Protein AF-A0A954XRV3-F1 (afdb_monomer)

Foldseek 3Di:
DDWWFKDAPNDTDDVQQKTWDWDDDPPWIKIKIAGNDAFGFIDTLNDTDRFRIWIFTQPVVVRDTHTDDTHHGDDD

Mean predicted aligned error: 2.93 Å

Structure (mmCIF, N/CA/C/O backbone):
data_AF-A0A954XRV3-F1
#
_entry.id   AF-A0A954XRV3-F1
#
loop_
_atom_site.group_PDB
_atom_site.id
_atom_site.type_symbol
_atom_site.label_atom_id
_atom_site.label_alt_id
_atom_site.label_comp_id
_atom_site.label_asym_id
_atom_site.label_entity_id
_atom_site.label_seq_id
_atom_site.pdbx_PDB_ins_code
_atom_site.Cartn_x
_atom_site.Cartn_y
_atom_site.Cartn_z
_atom_site.occupancy
_atom_site.B_iso_or_equiv
_atom_site.auth_seq_id
_atom_site.auth_comp_id
_atom_site.auth_asym_id
_atom_site.auth_atom_id
_atom_site.pdbx_PDB_model_num
ATOM 1 N N . TRP A 1 1 ? -9.843 -9.570 3.064 1.00 89.00 1 TRP A N 1
ATOM 2 C CA . TRP A 1 1 ? -8.632 -9.037 2.417 1.00 89.00 1 TRP A CA 1
ATOM 3 C C . TRP A 1 1 ? -9.030 -8.503 1.057 1.00 89.00 1 TRP A C 1
ATOM 5 O O . TRP A 1 1 ? -9.773 -9.184 0.362 1.00 89.00 1 TRP A O 1
ATOM 15 N N . ARG A 1 2 ? -8.616 -7.282 0.710 1.00 96.00 2 ARG A N 1
ATOM 16 C CA . ARG A 1 2 ? -8.839 -6.678 -0.608 1.00 96.00 2 ARG A CA 1
ATOM 17 C C . ARG A 1 2 ? -7.488 -6.416 -1.252 1.00 96.00 2 ARG A C 1
ATOM 19 O O . ARG A 1 2 ? -6.672 -5.715 -0.663 1.00 96.00 2 ARG A O 1
ATOM 26 N N . GLN A 1 3 ? -7.282 -6.962 -2.440 1.00 97.62 3 GLN A N 1
ATOM 27 C CA . GLN A 1 3 ? -6.120 -6.631 -3.248 1.00 97.62 3 GLN A CA 1
ATOM 28 C C . GLN A 1 3 ? -6.265 -5.222 -3.828 1.00 97.62 3 GLN A C 1
ATOM 30 O O . GLN A 1 3 ? -7.369 -4.795 -4.182 1.00 97.62 3 GLN A O 1
ATOM 35 N N . LEU A 1 4 ? -5.158 -4.493 -3.864 1.00 98.25 4 LEU A N 1
ATOM 36 C CA . LEU A 1 4 ? -5.074 -3.119 -4.331 1.00 98.25 4 LEU A CA 1
ATOM 37 C C . LEU A 1 4 ? -4.255 -3.055 -5.617 1.00 98.25 4 LEU A C 1
ATOM 39 O O . LEU A 1 4 ? -3.353 -3.860 -5.834 1.00 98.25 4 LEU A O 1
ATOM 43 N N . THR A 1 5 ? -4.554 -2.056 -6.440 1.00 98.44 5 THR A N 1
ATOM 44 C CA . THR A 1 5 ? -3.715 -1.693 -7.577 1.00 98.44 5 THR A CA 1
ATOM 45 C C . THR A 1 5 ? -2.402 -1.117 -7.064 1.00 98.44 5 THR A C 1
ATOM 47 O O . THR A 1 5 ? -2.410 -0.165 -6.279 1.00 98.44 5 THR A O 1
ATOM 50 N N . VAL A 1 6 ? -1.295 -1.677 -7.541 1.00 98.56 6 VAL A N 1
ATOM 51 C CA . VAL A 1 6 ? 0.019 -1.043 -7.475 1.00 98.56 6 VAL A CA 1
ATOM 52 C C . VAL A 1 6 ? 0.296 -0.432 -8.841 1.00 98.56 6 VAL A C 1
ATOM 54 O O . VAL A 1 6 ? 0.042 -1.067 -9.864 1.00 98.56 6 VAL A O 1
ATOM 57 N N . ALA A 1 7 ? 0.781 0.803 -8.866 1.00 98.38 7 ALA A N 1
ATOM 58 C CA . ALA A 1 7 ? 1.148 1.485 -10.098 1.00 98.38 7 ALA A CA 1
ATOM 59 C C . ALA A 1 7 ? 2.595 1.975 -10.045 1.00 98.38 7 ALA A C 1
ATOM 61 O O . ALA A 1 7 ? 3.093 2.363 -8.993 1.00 98.38 7 ALA A O 1
ATOM 62 N N . GLN A 1 8 ? 3.248 1.988 -11.197 1.00 97.56 8 GLN A N 1
ATOM 63 C CA . GLN A 1 8 ? 4.588 2.522 -11.411 1.00 97.56 8 GLN A CA 1
ATOM 64 C C . GLN A 1 8 ? 4.586 3.186 -12.783 1.00 97.56 8 GLN A C 1
ATOM 66 O O . GLN A 1 8 ? 4.040 2.620 -13.722 1.00 97.56 8 GLN A O 1
ATOM 71 N N . SER A 1 9 ? 5.162 4.382 -12.909 1.00 95.81 9 SER A N 1
ATOM 72 C CA . SER A 1 9 ? 5.294 5.065 -14.209 1.00 95.81 9 SER A CA 1
ATOM 73 C C . SER A 1 9 ? 3.990 5.158 -15.022 1.00 95.81 9 SER A C 1
ATOM 75 O O . SER A 1 9 ? 4.006 4.995 -16.234 1.00 95.81 9 SER A O 1
ATOM 77 N N . LEU A 1 10 ? 2.862 5.443 -14.355 1.00 96.62 10 LEU A N 1
ATOM 78 C CA . LEU A 1 10 ? 1.509 5.509 -14.947 1.00 96.62 10 LEU A CA 1
ATOM 79 C C . LEU A 1 10 ? 0.944 4.165 -15.446 1.00 96.62 10 LEU A C 1
ATOM 81 O O . LEU A 1 10 ? -0.115 4.139 -16.069 1.00 96.62 10 LEU A O 1
ATOM 85 N N . GLU A 1 11 ? 1.592 3.053 -15.111 1.00 98.12 11 GLU A N 1
ATOM 86 C CA . GLU A 1 11 ? 1.182 1.707 -15.496 1.00 98.12 11 GLU A CA 1
ATOM 87 C C . GLU A 1 11 ? 0.839 0.861 -14.271 1.00 98.12 11 GLU A C 1
ATOM 89 O O . GLU A 1 11 ? 1.551 0.859 -13.260 1.00 98.12 11 GLU A O 1
ATOM 94 N N . VAL A 1 12 ? -0.262 0.113 -14.368 1.00 98.50 12 VAL A N 1
ATOM 95 C CA . VAL A 1 12 ? -0.637 -0.880 -13.358 1.00 98.50 12 VAL A CA 1
ATOM 96 C C . VAL A 1 12 ? 0.352 -2.034 -13.412 1.00 98.50 12 VAL A C 1
ATOM 98 O O . VAL A 1 12 ? 0.560 -2.621 -14.470 1.00 98.50 12 VAL A O 1
ATOM 101 N N . GLN A 1 13 ? 0.925 -2.373 -12.263 1.00 98.38 13 GLN A N 1
ATOM 102 C CA . GLN A 1 13 ? 1.911 -3.437 -12.156 1.00 98.38 13 GLN A CA 1
ATOM 103 C C . GLN A 1 13 ? 1.235 -4.788 -11.887 1.00 98.38 13 GLN A C 1
ATOM 105 O O . GLN A 1 13 ? 0.263 -4.852 -11.122 1.00 98.38 13 GLN A O 1
ATOM 110 N N . PRO A 1 14 ? 1.727 -5.873 -12.506 1.00 98.12 14 PRO A N 1
ATOM 111 C CA . PRO A 1 14 ? 1.245 -7.216 -12.233 1.00 98.12 14 PRO A CA 1
ATOM 112 C C . PRO A 1 14 ? 1.715 -7.701 -10.852 1.00 98.12 14 PRO A C 1
ATOM 114 O O . PRO A 1 14 ? 2.631 -7.153 -10.236 1.00 98.12 14 PRO A O 1
ATOM 117 N N . HIS A 1 15 ? 1.048 -8.735 -10.336 1.00 96.88 15 HIS A N 1
ATOM 118 C CA . HIS A 1 15 ? 1.231 -9.197 -8.954 1.00 96.88 15 HIS A CA 1
ATOM 119 C C . HIS A 1 15 ? 2.573 -9.897 -8.699 1.00 96.88 15 HIS A C 1
ATOM 121 O O . HIS A 1 15 ? 2.945 -10.096 -7.550 1.00 96.88 15 HIS A O 1
ATOM 127 N N . ASP A 1 16 ? 3.271 -10.316 -9.745 1.00 97.00 16 ASP A N 1
ATOM 128 C CA . ASP A 1 16 ? 4.627 -10.860 -9.685 1.00 97.00 16 ASP A CA 1
ATOM 129 C C . ASP A 1 16 ? 5.704 -9.765 -9.622 1.00 97.00 16 ASP A C 1
ATOM 131 O O . ASP A 1 16 ? 6.818 -10.054 -9.203 1.00 97.00 16 ASP A O 1
ATOM 135 N N . VAL A 1 17 ? 5.362 -8.513 -9.946 1.00 97.56 17 VAL A N 1
ATOM 136 C CA . VAL A 1 17 ? 6.249 -7.344 -9.799 1.00 97.56 17 VAL A CA 1
ATOM 137 C C . VAL A 1 17 ? 6.059 -6.675 -8.439 1.00 97.56 17 VAL A C 1
ATOM 139 O O . VAL A 1 17 ? 7.025 -6.383 -7.732 1.00 97.56 17 VAL A O 1
ATOM 142 N N . ALA A 1 18 ? 4.809 -6.419 -8.047 1.00 98.00 18 ALA A N 1
ATOM 143 C CA . ALA A 1 18 ? 4.490 -5.843 -6.745 1.00 98.00 18 ALA A CA 1
ATOM 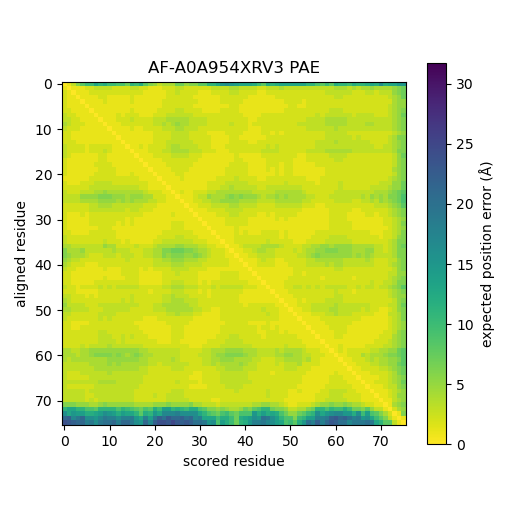144 C C . ALA A 1 18 ? 3.036 -6.111 -6.343 1.00 98.00 18 ALA A C 1
ATOM 146 O O . ALA A 1 18 ? 2.134 -6.189 -7.178 1.00 98.00 18 ALA A O 1
ATOM 147 N N . VAL A 1 19 ? 2.784 -6.192 -5.036 1.00 98.12 19 VAL A N 1
ATOM 148 C CA . VAL A 1 19 ? 1.437 -6.402 -4.490 1.00 98.12 19 VAL A CA 1
ATOM 149 C C . VAL A 1 19 ? 1.127 -5.452 -3.349 1.00 98.12 19 VAL A C 1
ATOM 151 O O . VAL A 1 19 ? 1.980 -5.121 -2.529 1.00 98.12 19 VAL A O 1
ATOM 154 N N . GLY A 1 20 ? -0.140 -5.055 -3.277 1.00 98.19 20 GLY A N 1
ATOM 155 C CA . GLY A 1 20 ? -0.702 -4.287 -2.180 1.00 98.19 20 GLY A CA 1
ATOM 156 C C . GLY A 1 20 ? -1.997 -4.919 -1.689 1.00 98.19 20 GLY A C 1
ATOM 157 O O . GLY A 1 20 ? -2.834 -5.337 -2.491 1.00 98.19 20 GLY A O 1
ATOM 158 N N . TYR A 1 21 ? -2.196 -4.961 -0.376 1.00 98.31 21 TYR A N 1
ATOM 159 C CA . TYR A 1 21 ? -3.419 -5.469 0.235 1.00 98.31 21 TYR A CA 1
ATOM 160 C C . TYR A 1 21 ? -3.913 -4.541 1.333 1.00 98.31 21 TYR A C 1
ATOM 162 O O . TYR A 1 21 ? -3.139 -4.039 2.143 1.00 98.31 21 TYR A O 1
ATOM 170 N N . ARG A 1 22 ? -5.239 -4.402 1.416 1.00 97.19 22 ARG A N 1
ATOM 171 C CA . ARG A 1 22 ? -5.915 -3.882 2.603 1.00 97.19 22 ARG A CA 1
ATOM 172 C C . ARG A 1 22 ? -6.614 -5.017 3.338 1.00 97.19 22 ARG A C 1
ATOM 174 O O . ARG A 1 22 ? -7.484 -5.690 2.768 1.00 97.19 22 ARG A O 1
ATOM 181 N N . ALA A 1 23 ? -6.274 -5.226 4.603 1.00 97.12 23 ALA A N 1
ATOM 182 C CA . ALA A 1 23 ? -7.017 -6.125 5.483 1.00 97.12 23 ALA A CA 1
ATOM 183 C C . ALA A 1 23 ? -7.806 -5.314 6.512 1.00 97.12 23 ALA A C 1
ATOM 185 O O . ALA A 1 23 ? -7.385 -4.235 6.915 1.00 97.12 23 ALA A O 1
ATOM 186 N N . GLN A 1 24 ? -8.957 -5.837 6.925 1.00 96.62 24 GLN A N 1
ATOM 187 C CA . GLN A 1 24 ? -9.769 -5.264 7.991 1.00 96.62 24 GLN A CA 1
ATOM 188 C C . GLN A 1 24 ? -10.165 -6.377 8.959 1.00 96.62 24 GLN A C 1
ATOM 190 O O . GLN A 1 24 ? -10.539 -7.468 8.529 1.00 96.62 24 GLN A O 1
ATOM 195 N N . CYS A 1 25 ? -10.098 -6.075 10.250 1.00 95.12 25 CYS A N 1
ATOM 196 C CA . CYS A 1 25 ? -10.487 -6.937 11.358 1.00 95.12 25 CYS A CA 1
ATOM 197 C C . CYS A 1 25 ? -11.095 -6.035 12.435 1.00 95.12 25 CYS A C 1
ATOM 199 O O . CYS A 1 25 ? -10.413 -5.210 13.038 1.00 95.12 25 CYS A O 1
ATOM 201 N N . GLY A 1 26 ? -12.410 -6.123 12.624 1.00 94.62 26 GL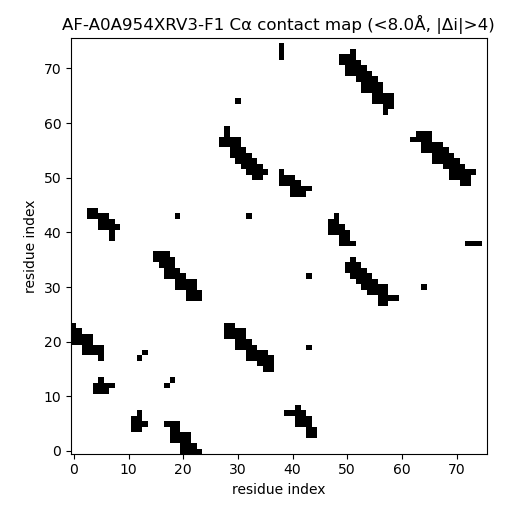Y A N 1
ATOM 202 C CA . GLY A 1 26 ? -13.138 -5.155 13.441 1.00 94.62 26 GLY A CA 1
ATOM 203 C C . GLY A 1 26 ? -13.027 -3.729 12.883 1.00 94.62 26 GLY A C 1
ATOM 204 O O . GLY A 1 26 ? -13.298 -3.488 11.702 1.00 94.62 26 GLY A O 1
ATOM 205 N N . LYS A 1 27 ? -12.656 -2.781 13.750 1.00 92.88 27 LYS A N 1
ATOM 206 C CA . LYS A 1 27 ? -12.480 -1.358 13.397 1.00 92.88 27 LYS A CA 1
ATOM 207 C C . LYS A 1 27 ? -11.108 -1.052 12.802 1.00 92.88 27 LYS A C 1
ATOM 209 O O . LYS A 1 27 ? -10.911 0.014 12.228 1.00 92.88 27 LYS A O 1
ATOM 214 N N . ASP A 1 28 ? -10.198 -2.001 12.922 1.00 96.19 28 ASP A N 1
ATOM 215 C CA . ASP A 1 28 ? -8.824 -1.850 12.514 1.00 96.19 28 ASP A CA 1
ATOM 216 C C . ASP A 1 28 ? -8.658 -2.168 11.031 1.00 96.19 28 ASP A C 1
ATOM 218 O O . ASP A 1 28 ? -9.209 -3.150 10.520 1.00 96.19 28 ASP A O 1
ATOM 222 N N . GLN A 1 29 ? -7.860 -1.350 10.348 1.00 97.44 29 GLN A N 1
ATOM 223 C CA . GLN A 1 29 ? -7.469 -1.572 8.963 1.00 97.44 29 GLN A CA 1
ATOM 224 C C . GLN A 1 29 ? -5.949 -1.562 8.846 1.00 97.44 29 GLN A C 1
ATOM 226 O O . GLN A 1 29 ? -5.260 -0.810 9.535 1.00 97.44 29 GLN A O 1
ATOM 231 N N . TRP A 1 30 ? -5.440 -2.411 7.964 1.00 98.06 30 TRP A N 1
ATOM 232 C CA . TRP A 1 30 ? -4.018 -2.565 7.695 1.00 98.06 30 TRP A CA 1
ATOM 233 C C . TRP A 1 30 ? -3.747 -2.387 6.213 1.00 98.06 30 TRP A C 1
ATOM 235 O O . TRP A 1 30 ? -4.536 -2.853 5.384 1.00 98.06 30 TRP A O 1
ATOM 245 N N . LEU A 1 31 ? -2.614 -1.767 5.909 1.00 98.38 31 LEU A N 1
ATOM 246 C CA . LEU A 1 31 ? -2.008 -1.728 4.591 1.00 98.38 31 LEU A CA 1
ATOM 247 C C . LEU A 1 31 ? -0.781 -2.643 4.599 1.00 98.38 31 LEU A C 1
ATOM 249 O O . LEU A 1 31 ? 0.081 -2.533 5.467 1.00 98.38 31 LEU A O 1
ATOM 253 N N . PHE A 1 32 ? -0.727 -3.538 3.622 1.00 98.31 32 PHE A N 1
ATOM 254 C CA . PHE A 1 32 ? 0.439 -4.358 3.324 1.00 98.31 32 PHE A CA 1
ATOM 255 C C . PHE A 1 32 ? 0.896 -4.031 1.912 1.00 98.31 32 PHE A C 1
ATOM 257 O O . PHE A 1 32 ? 0.069 -3.994 0.998 1.00 98.31 32 PHE A O 1
ATOM 264 N N . TYR A 1 33 ? 2.193 -3.844 1.724 1.00 98.31 33 TYR A N 1
ATOM 265 C CA . TYR A 1 33 ? 2.806 -3.689 0.414 1.00 98.31 33 TYR A CA 1
ATOM 266 C C . TYR A 1 33 ? 4.103 -4.488 0.340 1.00 98.31 33 TYR A C 1
ATOM 268 O O . TYR A 1 33 ? 4.841 -4.586 1.321 1.00 98.31 33 TYR A O 1
ATOM 276 N N . ARG A 1 34 ? 4.360 -5.067 -0.834 1.00 97.38 34 ARG A N 1
ATOM 277 C CA . ARG A 1 34 ? 5.573 -5.820 -1.129 1.00 97.38 34 ARG A CA 1
ATOM 278 C C . ARG A 1 34 ? 6.019 -5.575 -2.569 1.00 97.38 34 ARG A C 1
ATOM 280 O O . ARG A 1 34 ? 5.253 -5.840 -3.497 1.00 97.38 34 ARG A O 1
ATOM 287 N N . SER A 1 35 ? 7.266 -5.143 -2.731 1.00 96.94 35 SER A N 1
ATOM 288 C CA . SER A 1 35 ? 8.022 -5.247 -3.979 1.00 96.94 35 SER A CA 1
ATOM 289 C C . SER A 1 35 ? 8.566 -6.668 -4.130 1.00 96.94 35 SER A C 1
ATOM 291 O O . SER A 1 35 ? 9.065 -7.261 -3.165 1.00 96.94 35 SER A O 1
ATOM 293 N N . LEU A 1 36 ? 8.442 -7.229 -5.329 1.00 95.94 36 LEU A N 1
ATOM 294 C CA . LEU A 1 36 ? 8.965 -8.551 -5.692 1.00 95.94 36 LEU A CA 1
ATOM 295 C C . LEU A 1 36 ? 9.988 -8.481 -6.836 1.00 95.94 36 LEU A C 1
ATOM 297 O O . LEU A 1 36 ? 10.621 -9.485 -7.145 1.00 95.94 36 LEU A O 1
ATOM 301 N N . ASP A 1 37 ? 10.155 -7.298 -7.421 1.00 94.38 37 ASP A N 1
ATOM 302 C CA . ASP A 1 37 ? 11.101 -6.992 -8.488 1.00 94.38 37 ASP A CA 1
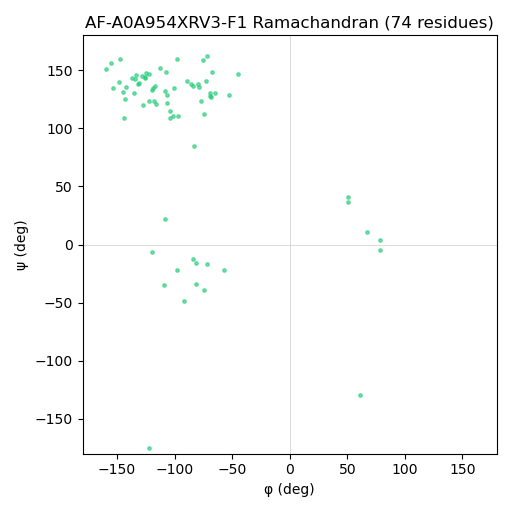ATOM 303 C C . ASP A 1 37 ? 12.039 -5.853 -8.048 1.00 94.38 37 ASP A C 1
ATOM 305 O O . ASP A 1 37 ? 11.969 -5.383 -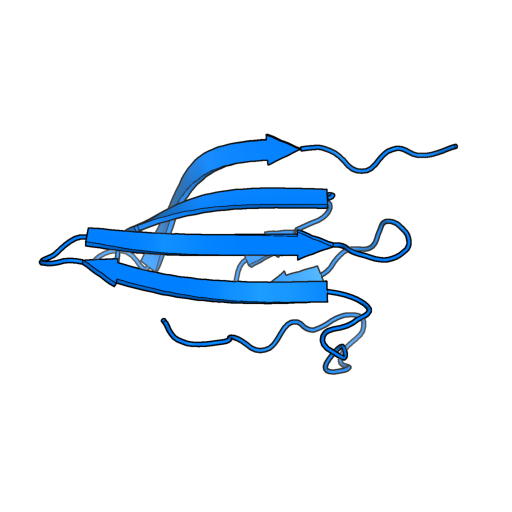6.907 1.00 94.38 37 ASP A O 1
ATOM 309 N N . GLN A 1 38 ? 12.897 -5.399 -8.962 1.00 92.00 38 GLN A N 1
ATOM 310 C CA . GLN A 1 38 ? 13.873 -4.332 -8.762 1.00 92.00 38 GLN A CA 1
ATOM 311 C C . GLN A 1 38 ? 13.288 -3.107 -8.029 1.00 92.00 38 GLN A C 1
ATOM 313 O O . GLN A 1 38 ? 12.111 -2.760 -8.244 1.00 92.00 38 GLN A O 1
ATOM 318 N N . PRO A 1 39 ? 14.103 -2.418 -7.201 1.00 91.25 39 PRO A N 1
ATOM 319 C CA . PRO A 1 39 ? 13.687 -1.205 -6.510 1.00 91.25 39 PRO A CA 1
ATOM 320 C C . PRO A 1 39 ? 13.111 -0.167 -7.479 1.00 91.25 39 PRO A C 1
ATOM 322 O O . PRO A 1 39 ? 13.719 0.179 -8.492 1.00 91.25 39 PRO A O 1
ATOM 325 N N . ALA A 1 40 ? 11.923 0.344 -7.163 1.00 93.81 40 ALA A N 1
ATOM 326 C CA . ALA A 1 40 ? 11.268 1.393 -7.932 1.00 93.81 40 ALA A CA 1
ATOM 327 C C . ALA A 1 40 ? 10.293 2.179 -7.051 1.00 93.81 40 ALA A C 1
ATOM 329 O O . ALA A 1 40 ? 9.752 1.647 -6.082 1.00 93.81 40 ALA A O 1
ATOM 330 N N . ASN A 1 41 ? 10.005 3.422 -7.443 1.00 95.81 41 ASN A N 1
ATOM 331 C CA . ASN A 1 41 ? 8.941 4.206 -6.823 1.00 95.81 41 ASN A CA 1
ATOM 332 C C . ASN A 1 41 ? 7.584 3.690 -7.301 1.00 95.81 41 ASN A C 1
ATOM 334 O O . ASN A 1 41 ? 7.229 3.846 -8.474 1.00 95.81 41 ASN A O 1
ATOM 338 N N . ARG A 1 42 ? 6.816 3.098 -6.389 1.00 97.25 42 ARG A N 1
ATOM 339 C CA . ARG A 1 42 ? 5.496 2.536 -6.683 1.00 97.25 42 ARG A CA 1
ATOM 340 C C . ARG A 1 42 ? 4.428 3.174 -5.818 1.00 97.25 42 ARG A C 1
ATOM 342 O O . ARG A 1 42 ? 4.668 3.543 -4.672 1.00 97.25 42 ARG A O 1
ATOM 349 N N . THR A 1 43 ? 3.230 3.299 -6.372 1.00 97.88 43 THR A N 1
ATOM 350 C CA . THR A 1 43 ? 2.083 3.868 -5.676 1.00 97.88 43 THR A CA 1
ATOM 351 C C . THR A 1 43 ? 1.058 2.804 -5.336 1.00 97.88 43 THR A C 1
ATOM 353 O O . THR A 1 43 ? 0.651 2.022 -6.195 1.00 97.88 43 THR A O 1
ATOM 356 N N . VAL A 1 44 ? 0.598 2.813 -4.087 1.00 97.94 44 VAL A N 1
ATOM 357 C CA . VAL A 1 44 ? -0.483 1.960 -3.585 1.00 97.94 44 VAL A CA 1
ATOM 358 C C . VAL A 1 44 ? -1.291 2.735 -2.550 1.00 97.94 44 VAL A C 1
ATOM 360 O O . VAL A 1 44 ? -0.732 3.348 -1.652 1.00 97.94 44 VAL A O 1
ATOM 363 N N . LEU A 1 45 ? -2.622 2.740 -2.676 1.00 96.38 45 LEU A N 1
ATOM 364 C CA . LEU A 1 45 ? -3.522 3.443 -1.743 1.00 96.38 45 LEU A CA 1
ATOM 365 C C . LEU A 1 45 ? -3.129 4.918 -1.479 1.00 96.38 45 LEU A C 1
ATOM 367 O O . LEU A 1 45 ? -3.240 5.405 -0.359 1.00 96.38 45 LEU A O 1
ATOM 371 N N . GLY A 1 46 ? -2.637 5.623 -2.502 1.00 93.81 46 GLY A N 1
ATOM 372 C CA . GLY A 1 46 ? -2.190 7.016 -2.379 1.00 93.81 46 GLY A CA 1
ATOM 373 C C . GLY A 1 46 ? -0.804 7.210 -1.749 1.00 93.81 46 GLY A C 1
ATOM 374 O O . GLY A 1 46 ? -0.317 8.333 -1.749 1.00 93.81 46 GLY A O 1
ATOM 375 N N . GLN A 1 47 ? -0.149 6.144 -1.281 1.00 96.12 47 GLN A N 1
ATOM 376 C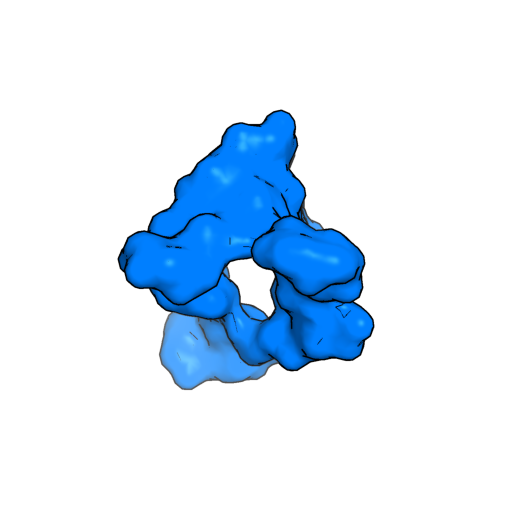 CA . GLN A 1 47 ? 1.233 6.177 -0.795 1.00 96.12 47 GLN A CA 1
ATOM 377 C C . GLN A 1 47 ? 2.203 6.046 -1.963 1.00 96.12 47 GLN A C 1
ATOM 379 O O . GLN A 1 47 ? 1.972 5.207 -2.831 1.00 96.12 47 GLN A O 1
ATOM 384 N N . ASN A 1 48 ? 3.275 6.838 -1.992 1.00 96.00 48 ASN A N 1
ATOM 385 C CA . ASN A 1 48 ? 4.393 6.669 -2.921 1.00 96.00 48 ASN A CA 1
ATOM 386 C C . ASN A 1 48 ? 5.569 6.051 -2.160 1.00 96.00 48 ASN A C 1
ATOM 388 O O . ASN A 1 48 ? 6.082 6.665 -1.234 1.00 96.00 48 ASN A O 1
ATOM 392 N N . LEU A 1 49 ? 5.946 4.828 -2.524 1.00 95.62 49 LEU A N 1
ATOM 393 C CA . LEU A 1 49 ? 6.868 3.990 -1.765 1.00 95.62 49 LEU A CA 1
ATOM 394 C C . LEU A 1 49 ? 8.094 3.654 -2.611 1.00 95.62 49 LEU A C 1
ATOM 396 O O . LEU A 1 49 ? 7.952 3.200 -3.747 1.00 95.62 49 LEU A O 1
ATOM 400 N N . SER A 1 50 ? 9.277 3.814 -2.022 1.00 94.69 50 SER A N 1
ATOM 401 C CA . SER A 1 50 ? 10.566 3.333 -2.543 1.00 94.69 50 SER A CA 1
ATOM 402 C C . SER A 1 50 ? 11.106 2.145 -1.732 1.00 94.69 50 SER A C 1
ATOM 404 O O . SER A 1 50 ? 12.309 1.908 -1.691 1.00 94.69 50 SER A O 1
ATOM 406 N N . LEU A 1 51 ? 10.208 1.442 -1.037 1.00 95.25 51 LEU A N 1
ATOM 407 C CA . LEU A 1 51 ? 10.505 0.359 -0.100 1.00 95.25 51 LEU A CA 1
ATOM 408 C C . LEU A 1 51 ? 10.341 -1.014 -0.764 1.00 95.25 51 LEU A C 1
ATOM 410 O O . LEU A 1 51 ? 9.570 -1.170 -1.716 1.00 95.25 51 LEU A O 1
ATOM 414 N N . ASP A 1 52 ? 10.972 -2.032 -0.185 1.00 95.88 52 ASP A N 1
ATOM 415 C CA . ASP A 1 52 ? 10.711 -3.433 -0.522 1.00 95.88 52 ASP A CA 1
ATOM 416 C C . ASP A 1 52 ? 9.467 -3.968 0.186 1.00 95.88 52 ASP A C 1
ATOM 418 O O . ASP A 1 52 ? 8.741 -4.801 -0.360 1.00 95.88 52 ASP A O 1
ATOM 422 N N . CYS A 1 53 ? 9.202 -3.514 1.410 1.00 97.31 53 CYS A N 1
ATOM 423 C CA . CYS A 1 53 ? 8.075 -3.980 2.210 1.00 97.31 53 CYS A CA 1
ATOM 424 C C . CYS A 1 53 ? 7.545 -2.865 3.108 1.00 97.31 53 CYS A C 1
ATOM 426 O O . CYS A 1 53 ? 8.329 -2.146 3.718 1.00 97.31 53 CYS A O 1
ATOM 428 N N . LEU A 1 54 ? 6.220 -2.787 3.237 1.00 98.06 54 LEU A N 1
ATOM 429 C CA . LEU A 1 54 ? 5.536 -1.939 4.210 1.00 98.06 54 LEU A CA 1
ATOM 430 C C . LEU A 1 54 ? 4.413 -2.733 4.879 1.00 98.06 54 LEU A C 1
ATOM 432 O O . LEU A 1 54 ? 3.565 -3.329 4.206 1.00 98.06 54 LEU A O 1
ATOM 436 N N . VAL A 1 55 ? 4.378 -2.691 6.208 1.00 98.31 55 VAL A N 1
ATOM 437 C CA . VAL A 1 55 ? 3.229 -3.096 7.021 1.00 98.31 55 VAL A CA 1
ATOM 438 C C . VAL A 1 55 ? 2.827 -1.906 7.871 1.00 98.31 55 VAL A C 1
ATOM 440 O O . VAL A 1 55 ? 3.634 -1.385 8.635 1.00 98.31 55 VAL A O 1
ATOM 443 N N . ALA A 1 56 ? 1.573 -1.485 7.759 1.00 98.19 56 ALA A N 1
ATOM 444 C CA . ALA A 1 56 ? 1.100 -0.281 8.422 1.00 98.19 56 ALA A CA 1
ATOM 445 C C . ALA A 1 56 ? -0.365 -0.38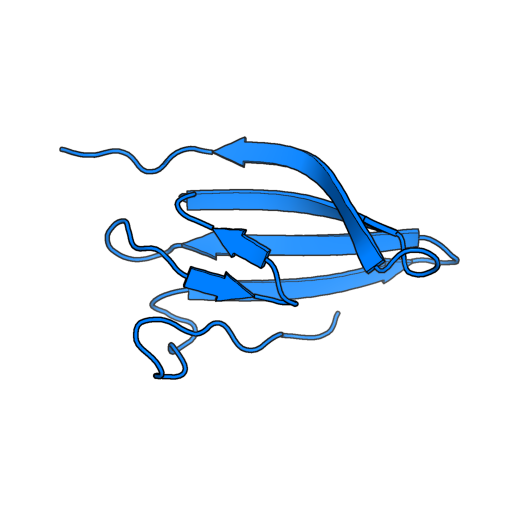5 8.846 1.00 98.19 56 ALA A C 1
ATOM 447 O O . ALA A 1 56 ? -1.144 -1.184 8.310 1.00 98.19 56 ALA A O 1
ATOM 448 N N . ARG A 1 57 ? -0.766 0.452 9.802 1.00 97.94 57 ARG A N 1
ATOM 449 C CA . ARG A 1 57 ? -2.174 0.741 10.078 1.00 97.94 57 ARG A CA 1
ATOM 450 C C . ARG A 1 57 ? -2.688 1.746 9.057 1.00 97.94 57 ARG A C 1
ATOM 452 O O . ARG A 1 57 ? -2.025 2.728 8.757 1.00 97.94 57 ARG A O 1
ATOM 459 N N . PHE A 1 58 ? -3.898 1.524 8.556 1.00 97.56 58 PHE A N 1
ATOM 460 C CA . PHE A 1 58 ? -4.611 2.513 7.752 1.00 97.56 58 PHE A CA 1
ATOM 461 C C . PHE A 1 58 ? -5.668 3.199 8.619 1.00 97.56 58 PHE A C 1
ATOM 463 O O . PHE A 1 58 ? -6.668 2.584 9.007 1.00 97.56 58 PHE A O 1
ATOM 470 N N . LEU A 1 59 ? -5.455 4.476 8.924 1.00 96.62 59 LEU A N 1
ATOM 471 C CA . LEU A 1 59 ? -6.342 5.274 9.761 1.00 96.62 59 LEU A CA 1
ATOM 472 C C . LEU A 1 59 ? -7.493 5.813 8.913 1.00 96.62 59 LEU A C 1
ATOM 474 O O . LEU A 1 59 ? -7.464 6.931 8.4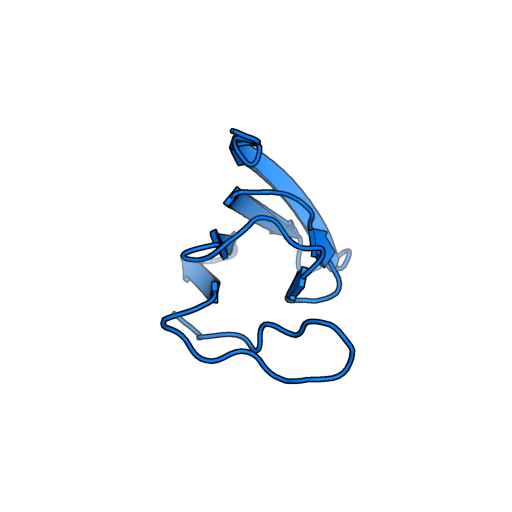19 1.00 96.62 59 LEU A O 1
ATOM 478 N N . ALA A 1 60 ? -8.545 5.011 8.740 1.00 91.06 60 ALA A N 1
ATOM 479 C CA . ALA A 1 60 ? -9.626 5.310 7.794 1.00 91.06 60 ALA A CA 1
ATOM 480 C C . ALA A 1 60 ? -10.346 6.658 8.006 1.00 91.06 60 ALA A C 1
ATOM 482 O O . ALA A 1 60 ? -10.971 7.151 7.072 1.00 91.06 60 ALA A O 1
ATOM 483 N N . ALA A 1 61 ? -10.283 7.234 9.211 1.00 92.88 61 ALA A N 1
ATOM 484 C CA . ALA A 1 61 ? -10.867 8.542 9.502 1.00 92.88 61 ALA A CA 1
ATOM 485 C C . ALA A 1 61 ? -10.056 9.706 8.904 1.00 92.88 61 ALA A C 1
ATOM 487 O O . ALA A 1 61 ? -10.660 10.656 8.413 1.00 92.88 61 ALA A O 1
ATOM 488 N N . SER A 1 62 ? -8.720 9.632 8.933 1.00 94.94 62 SER A N 1
ATOM 489 C CA . SER A 1 62 ? -7.825 10.657 8.372 1.00 94.94 62 SER A CA 1
ATOM 490 C C . SER A 1 62 ? -7.318 10.309 6.970 1.00 94.94 62 SER A C 1
ATOM 492 O O . SER A 1 62 ? -6.949 11.197 6.210 1.00 94.94 62 SER A O 1
ATOM 494 N N . GLY A 1 63 ? -7.328 9.026 6.601 1.00 91.81 63 GLY A N 1
ATOM 495 C CA . GLY A 1 63 ? -6.680 8.512 5.394 1.00 91.81 63 GLY A CA 1
ATOM 496 C C . GLY A 1 63 ? -5.166 8.335 5.540 1.00 91.81 63 GLY A C 1
ATOM 497 O O . GLY A 1 63 ? -4.511 7.966 4.567 1.00 91.81 63 GLY A O 1
ATOM 498 N N . GLU A 1 64 ? -4.619 8.578 6.731 1.00 95.44 64 GLU A N 1
ATOM 499 C CA . GLU A 1 64 ? -3.194 8.431 7.021 1.00 95.44 64 GLU A CA 1
ATOM 500 C C . GLU A 1 64 ? -2.791 6.960 7.153 1.00 95.44 64 GLU A C 1
ATOM 502 O O . GLU A 1 64 ? -3.608 6.066 7.420 1.00 95.44 64 GLU A O 1
ATOM 507 N N . VAL A 1 65 ? -1.498 6.724 6.968 1.00 97.00 65 VAL A N 1
ATOM 508 C CA . VAL A 1 65 ? -0.854 5.429 7.139 1.00 97.00 65 VAL A CA 1
ATOM 509 C C . VAL A 1 65 ? 0.140 5.568 8.285 1.00 97.00 65 VAL A C 1
ATOM 511 O O . VAL A 1 65 ? 1.011 6.425 8.235 1.00 97.00 65 VAL A O 1
ATOM 514 N N . ASP A 1 66 ? -0.044 4.762 9.328 1.00 97.25 66 ASP A N 1
ATOM 515 C CA . ASP A 1 66 ? 0.834 4.710 10.500 1.00 97.25 66 ASP A CA 1
ATOM 516 C C . ASP A 1 66 ? 1.709 3.454 10.398 1.00 97.25 66 ASP A C 1
ATOM 518 O O . ASP A 1 66 ? 1.219 2.318 10.450 1.00 97.25 66 ASP A O 1
ATOM 522 N N . GLU A 1 67 ? 2.989 3.679 10.129 1.00 97.25 67 GLU A N 1
ATOM 523 C CA . GLU A 1 67 ? 3.986 2.668 9.783 1.00 97.25 67 GLU A CA 1
ATOM 524 C C . GLU A 1 67 ? 4.302 1.770 10.987 1.00 97.25 67 GLU A C 1
ATOM 526 O O . GLU A 1 67 ? 4.579 2.234 12.090 1.00 97.25 67 GLU A O 1
ATOM 531 N N . LEU A 1 68 ? 4.271 0.449 10.783 1.00 97.88 68 LEU A N 1
ATOM 532 C CA . LEU A 1 68 ? 4.644 -0.532 11.812 1.00 97.88 68 LEU A CA 1
ATOM 533 C C . LEU A 1 68 ? 5.965 -1.229 11.487 1.00 97.88 68 LEU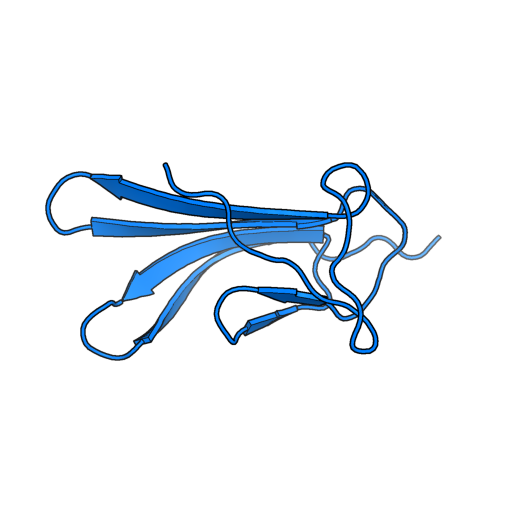 A C 1
ATOM 535 O O . LEU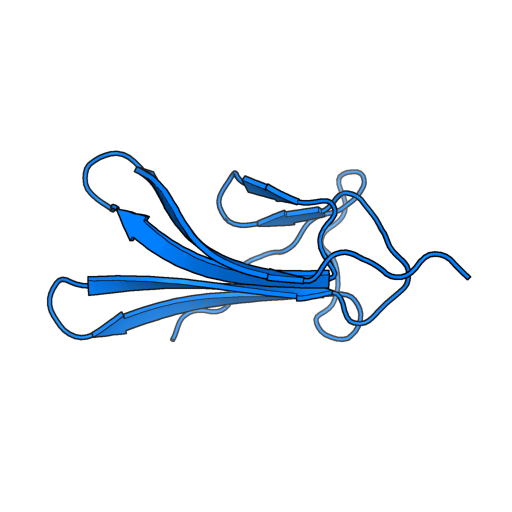 A 1 68 ? 6.709 -1.602 12.392 1.00 97.88 68 LEU A O 1
ATOM 539 N N . LEU A 1 69 ? 6.216 -1.469 10.200 1.00 97.81 69 LEU A N 1
ATOM 540 C CA . LEU A 1 69 ? 7.431 -2.089 9.696 1.00 97.81 69 LEU A CA 1
ATOM 541 C C . LEU A 1 69 ? 7.691 -1.632 8.268 1.00 97.81 69 LEU A C 1
ATOM 543 O O . LEU A 1 69 ? 6.801 -1.700 7.418 1.00 97.81 69 LEU A O 1
ATOM 547 N N . GLU A 1 70 ? 8.946 -1.290 8.016 1.00 96.94 70 GLU A N 1
ATOM 548 C CA . GLU A 1 70 ? 9.478 -0.972 6.701 1.00 96.94 70 GLU A CA 1
ATOM 549 C C . GLU A 1 70 ? 10.726 -1.809 6.440 1.00 96.94 70 GLU A C 1
ATOM 551 O O . GLU A 1 70 ? 11.484 -2.136 7.358 1.00 96.94 70 GLU A O 1
ATOM 556 N N . ILE A 1 71 ? 10.909 -2.200 5.184 1.00 96.19 71 ILE A N 1
ATOM 557 C CA . ILE A 1 71 ? 12.146 -2.810 4.703 1.00 96.19 71 ILE A CA 1
ATOM 558 C C . ILE A 1 71 ? 12.570 -2.014 3.480 1.00 96.19 71 ILE A C 1
ATOM 560 O O . ILE A 1 71 ? 11.821 -1.954 2.500 1.00 96.19 71 ILE A O 1
ATOM 564 N N . ASP A 1 72 ? 13.758 -1.427 3.548 1.00 92.19 72 ASP A N 1
ATOM 565 C CA . ASP A 1 72 ? 14.365 -0.723 2.426 1.00 92.19 72 ASP A CA 1
ATOM 566 C C . ASP A 1 72 ? 14.736 -1.687 1.299 1.00 92.19 72 ASP A C 1
ATOM 568 O O . ASP A 1 72 ? 15.098 -2.844 1.533 1.00 92.19 72 ASP A O 1
ATOM 572 N N . GLY A 1 73 ? 14.675 -1.183 0.067 1.00 80.31 73 GLY A N 1
ATOM 573 C CA . GLY A 1 73 ? 15.201 -1.892 -1.091 1.00 80.31 73 GLY A CA 1
ATOM 574 C C . GLY A 1 73 ? 16.710 -2.058 -0.998 1.00 80.31 73 GLY A C 1
ATOM 575 O O . GLY A 1 73 ? 17.435 -1.092 -0.755 1.00 80.31 73 GLY A O 1
ATOM 576 N N . THR A 1 74 ? 17.199 -3.278 -1.212 1.00 74.62 74 THR A N 1
ATOM 577 C CA . THR A 1 74 ? 18.644 -3.498 -1.347 1.00 74.62 74 THR A CA 1
ATOM 578 C C . THR A 1 74 ? 19.074 -3.049 -2.739 1.00 74.62 74 THR A C 1
ATOM 580 O O . THR A 1 74 ? 18.533 -3.520 -3.737 1.00 74.62 74 THR A O 1
ATOM 583 N N . VAL A 1 75 ? 20.038 -2.133 -2.808 1.00 64.25 75 VAL A N 1
ATOM 584 C CA . VAL A 1 75 ? 20.717 -1.782 -4.058 1.00 64.25 75 VAL A CA 1
ATOM 585 C C . VAL A 1 75 ? 22.008 -2.597 -4.084 1.00 64.25 75 VAL A C 1
ATOM 587 O O . VAL A 1 75 ? 22.871 -2.374 -3.234 1.00 64.25 75 VAL A O 1
ATOM 590 N N . GLU A 1 76 ? 22.100 -3.583 -4.978 1.00 58.03 76 GLU A N 1
ATOM 591 C CA . GLU A 1 76 ? 23.375 -4.262 -5.274 1.00 58.03 76 GLU A CA 1
ATOM 592 C C . GLU A 1 76 ? 24.317 -3.359 -6.082 1.00 58.03 76 GLU A C 1
ATOM 594 O O . GLU A 1 76 ? 23.829 -2.624 -6.975 1.00 58.03 76 GLU A O 1
#

Nearest PDB structures (foldseek):
  3rpx-assembly1_C  TM=3.770E-01  e=4.997E+00  Homo sapiens

Solvent-accessible surface area (backbone atoms only — not comparable to full-atom values): 4385 Å² total; per-residue (Å²): 119,43,83,47,72,28,30,39,95,94,36,79,51,54,74,76,44,30,44,29,36,41,41,71,60,89,94,47,34,33,39,39,39,38,48,66,50,81,81,53,67,34,34,42,94,90,43,80,38,66,47,29,32,39,37,27,39,37,41,78,90,82,70,46,73,50,81,74,46,78,36,75,47,83,82,130

Radius of gyration: 12.13 Å; Cα contacts (8 Å, |Δi|>4): 168; chains: 1; bounding box: 36×22×29 Å

pLDDT: mean 94.97, std 6.69, range [58.03, 98.56]

Secondary structure (DSSP, 8-state):
-EEE-EEETTEEPPTTTEEEEEEEETTEEEEEEEE-SS---EEETTEEE-EEEEEEEEETTTTEEEEEEEEEPP--

Sequence (76 aa):
WRQLTVAQSLEVQPHDVAVGYRAQCGKDQWLFYRSLDQPANRTVLGQNLSLDCLVARFLAASGEVDELLEIDGTVE